Protein AF-A0A9E3N267-F1 (afdb_monomer)

Structure (mmCIF, N/CA/C/O backbone):
data_AF-A0A9E3N267-F1
#
_entry.id   AF-A0A9E3N267-F1
#
loop_
_atom_site.group_PDB
_atom_site.id
_atom_site.type_symbol
_atom_site.label_atom_id
_atom_site.label_alt_id
_atom_site.label_comp_id
_atom_site.label_asym_id
_atom_site.label_entity_id
_atom_site.label_seq_id
_atom_site.pdbx_PDB_ins_code
_atom_site.Cartn_x
_atom_site.Cartn_y
_atom_site.Cartn_z
_atom_site.occupancy
_atom_site.B_iso_or_equiv
_atom_site.auth_seq_id
_atom_site.auth_comp_id
_atom_site.auth_asym_id
_atom_site.auth_atom_id
_atom_site.pdbx_PDB_model_num
ATOM 1 N N . MET A 1 1 ? 25.385 -65.511 9.307 1.00 35.34 1 MET A N 1
ATOM 2 C CA . MET A 1 1 ? 25.358 -64.069 8.987 1.00 35.34 1 MET A CA 1
ATOM 3 C C . MET A 1 1 ? 24.035 -63.773 8.306 1.00 35.34 1 MET A C 1
ATOM 5 O O . MET A 1 1 ? 23.896 -64.035 7.123 1.00 35.34 1 MET A O 1
ATOM 9 N N . THR A 1 2 ? 23.028 -63.362 9.072 1.00 38.25 2 THR A N 1
ATOM 10 C CA . THR A 1 2 ? 21.722 -62.934 8.553 1.00 38.25 2 THR A CA 1
ATOM 11 C C . THR A 1 2 ? 21.737 -61.416 8.460 1.00 38.25 2 THR A C 1
ATOM 13 O O . THR A 1 2 ? 21.547 -60.731 9.464 1.00 38.25 2 THR A O 1
ATOM 16 N N . GLU A 1 3 ? 22.038 -60.891 7.276 1.00 39.88 3 GLU A N 1
ATOM 17 C CA . GLU A 1 3 ? 21.936 -59.459 7.004 1.00 39.88 3 GLU A CA 1
ATOM 18 C C . GLU A 1 3 ? 20.460 -59.071 6.868 1.00 39.88 3 GLU A C 1
ATOM 20 O O . GLU A 1 3 ? 19.773 -59.460 5.925 1.00 39.88 3 GLU A O 1
ATOM 25 N N . HIS A 1 4 ? 19.961 -58.296 7.829 1.00 41.34 4 HIS A N 1
ATOM 26 C CA . HIS A 1 4 ? 18.711 -57.564 7.676 1.00 41.34 4 HIS A CA 1
ATOM 27 C C . HIS A 1 4 ? 18.992 -56.281 6.886 1.00 41.34 4 HIS A C 1
ATOM 29 O O . HIS A 1 4 ? 19.456 -55.289 7.443 1.00 41.34 4 HIS A O 1
ATOM 35 N N . VAL A 1 5 ? 18.691 -56.285 5.587 1.00 49.81 5 VAL A N 1
ATOM 36 C CA . VAL A 1 5 ? 18.670 -55.062 4.775 1.00 49.81 5 VAL A CA 1
ATOM 37 C C . VAL A 1 5 ? 17.365 -54.316 5.067 1.00 49.81 5 VAL A C 1
ATOM 39 O O . VAL A 1 5 ? 16.293 -54.704 4.602 1.00 49.81 5 VAL A O 1
ATOM 42 N N . VAL A 1 6 ? 17.433 -53.247 5.862 1.00 49.25 6 VAL A N 1
ATOM 43 C CA . VAL A 1 6 ? 16.301 -52.334 6.076 1.00 49.25 6 VAL A CA 1
ATOM 44 C C . VAL A 1 6 ? 16.225 -51.374 4.889 1.00 49.25 6 VAL A C 1
ATOM 46 O O . VAL A 1 6 ? 17.028 -50.453 4.762 1.00 49.25 6 VAL A O 1
ATOM 49 N N . ALA A 1 7 ? 15.252 -51.579 4.001 1.00 58.59 7 ALA A N 1
ATOM 50 C CA . ALA A 1 7 ? 14.941 -50.622 2.945 1.00 58.59 7 ALA A CA 1
ATOM 51 C C . ALA A 1 7 ? 14.356 -49.338 3.563 1.00 58.59 7 ALA A C 1
ATOM 53 O O . ALA A 1 7 ? 13.241 -49.340 4.088 1.00 58.59 7 ALA A O 1
ATOM 54 N N . HIS A 1 8 ? 15.099 -48.231 3.505 1.00 66.56 8 HIS A N 1
ATOM 55 C CA . HIS A 1 8 ? 14.594 -46.917 3.899 1.00 66.56 8 HIS A CA 1
ATOM 56 C C . HIS A 1 8 ? 13.471 -46.474 2.949 1.00 66.56 8 HIS A C 1
ATOM 58 O O . HIS A 1 8 ? 13.650 -46.441 1.732 1.00 66.56 8 HIS A O 1
ATOM 64 N N . GLU A 1 9 ? 12.299 -46.119 3.486 1.00 83.06 9 GLU A N 1
ATOM 65 C CA . GLU A 1 9 ? 11.202 -45.616 2.653 1.00 83.06 9 GLU A CA 1
ATOM 66 C C . GLU A 1 9 ? 11.598 -44.300 1.955 1.00 83.06 9 GLU A C 1
ATOM 68 O O . GLU A 1 9 ? 12.312 -43.481 2.528 1.00 83.06 9 GLU A O 1
ATOM 73 N N . GLY A 1 10 ? 11.150 -44.077 0.715 1.00 88.12 10 GLY A N 1
ATOM 74 C CA . GLY A 1 10 ? 11.442 -42.853 -0.045 1.00 88.12 10 GLY A CA 1
ATOM 75 C C . GLY A 1 10 ? 10.656 -41.621 0.432 1.00 88.12 10 GLY A C 1
ATOM 76 O O . GLY A 1 10 ? 9.621 -41.738 1.089 1.00 88.12 10 GLY A O 1
ATOM 77 N N . PHE A 1 11 ? 11.122 -40.426 0.053 1.00 89.25 11 PHE A N 1
ATOM 78 C CA . PHE A 1 11 ? 10.531 -39.128 0.427 1.00 89.25 11 PHE A CA 1
ATOM 79 C C . PHE A 1 11 ? 9.018 -39.035 0.159 1.00 89.25 11 PHE A C 1
ATOM 81 O O . PHE A 1 11 ? 8.261 -38.634 1.042 1.00 89.25 11 PHE A O 1
ATOM 88 N N . LEU A 1 12 ? 8.562 -39.483 -1.016 1.00 92.19 12 LEU A N 1
ATOM 89 C CA . LEU A 1 12 ? 7.148 -39.417 -1.399 1.00 92.19 12 LEU A CA 1
ATOM 90 C C . LEU A 1 12 ? 6.246 -40.280 -0.504 1.00 92.19 12 LEU A C 1
ATOM 92 O O . LEU A 1 12 ? 5.119 -39.885 -0.218 1.00 92.19 12 LEU A O 1
ATOM 96 N N . ARG A 1 13 ? 6.738 -41.429 -0.012 1.00 93.00 13 ARG A N 1
ATOM 97 C CA . ARG A 1 13 ? 5.967 -42.298 0.897 1.00 93.00 13 ARG A CA 1
ATOM 98 C C . ARG A 1 13 ? 5.830 -41.671 2.286 1.00 93.00 13 ARG A C 1
ATOM 100 O O . ARG A 1 13 ? 4.732 -41.701 2.842 1.00 93.00 13 ARG A O 1
ATOM 107 N N . ARG A 1 14 ? 6.888 -41.016 2.786 1.00 92.56 14 ARG A N 1
ATOM 108 C CA . ARG A 1 14 ? 6.835 -40.241 4.042 1.00 92.56 14 ARG A CA 1
ATOM 109 C C . ARG A 1 14 ? 5.837 -39.100 3.942 1.00 92.56 14 ARG A C 1
ATOM 111 O O . ARG A 1 14 ? 5.000 -38.935 4.827 1.00 92.56 14 ARG A O 1
ATOM 118 N N . TRP A 1 15 ? 5.907 -38.341 2.850 1.00 85.69 15 TRP A N 1
ATOM 119 C CA . TRP A 1 15 ? 5.021 -37.206 2.614 1.00 85.69 15 TRP A CA 1
ATOM 120 C C . TRP A 1 15 ? 3.558 -37.638 2.466 1.00 85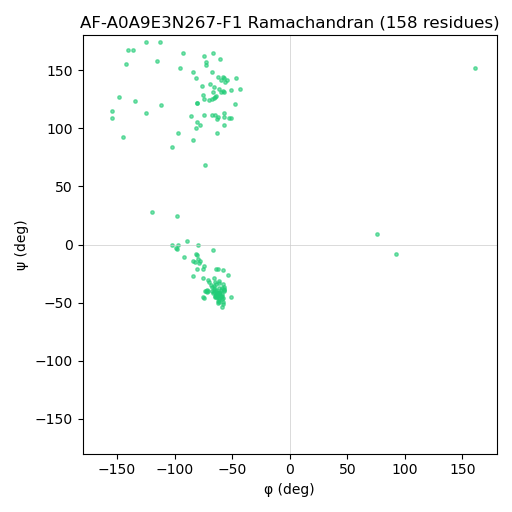.69 15 TRP A C 1
ATOM 122 O O . TRP A 1 15 ? 2.686 -37.054 3.106 1.00 85.69 15 TRP A O 1
ATOM 132 N N . ALA A 1 16 ? 3.290 -38.717 1.721 1.00 92.88 16 ALA A N 1
ATOM 133 C CA . ALA A 1 16 ? 1.947 -39.283 1.602 1.00 92.88 16 ALA A CA 1
ATOM 134 C C . ALA A 1 16 ? 1.380 -39.691 2.971 1.00 92.88 16 ALA A C 1
ATOM 136 O O . ALA A 1 16 ? 0.265 -39.295 3.302 1.00 92.88 16 ALA A O 1
ATOM 137 N N . ARG A 1 17 ? 2.171 -40.394 3.798 1.00 90.50 17 ARG A N 1
ATOM 138 C CA . ARG A 1 17 ? 1.772 -40.817 5.151 1.00 90.50 17 ARG A CA 1
ATOM 139 C C . ARG A 1 17 ? 1.492 -39.627 6.068 1.00 90.50 17 ARG A C 1
ATOM 141 O O . ARG A 1 17 ? 0.506 -39.638 6.802 1.00 90.50 17 ARG A O 1
ATOM 148 N N . MET A 1 18 ? 2.356 -38.611 6.041 1.00 86.75 18 MET A N 1
ATOM 149 C CA . MET A 1 18 ? 2.169 -37.378 6.809 1.00 86.75 18 MET A CA 1
ATOM 150 C C . MET A 1 18 ? 0.868 -36.677 6.403 1.00 86.75 18 MET A C 1
ATOM 152 O O . MET A 1 18 ? 0.077 -36.313 7.271 1.00 86.75 18 MET A O 1
ATOM 156 N N . LYS A 1 19 ? 0.603 -36.570 5.096 1.00 87.94 19 LYS A N 1
ATOM 157 C CA . LYS A 1 19 ? -0.608 -35.939 4.563 1.00 87.94 19 LYS A CA 1
ATOM 158 C C . LYS A 1 19 ? -1.878 -36.703 4.950 1.00 87.94 19 LYS A C 1
ATOM 160 O O . LYS A 1 19 ? -2.831 -36.084 5.410 1.00 87.94 19 LYS A O 1
ATOM 165 N N . SER A 1 20 ? -1.880 -38.035 4.857 1.00 86.50 20 SER A N 1
ATOM 166 C CA . SER A 1 20 ? -3.022 -38.856 5.291 1.00 86.50 20 SER A CA 1
ATOM 167 C C . SER A 1 20 ? -3.263 -38.788 6.803 1.00 86.50 20 SER A C 1
ATOM 169 O O . SER A 1 20 ? -4.411 -38.703 7.223 1.00 86.50 20 SER A O 1
ATOM 171 N N . ARG A 1 21 ? -2.205 -38.739 7.629 1.00 82.06 21 ARG A N 1
ATOM 172 C CA . ARG A 1 21 ? -2.347 -38.568 9.089 1.00 82.06 21 ARG A CA 1
ATOM 173 C C . ARG A 1 21 ? -2.928 -37.203 9.468 1.00 82.06 21 ARG A C 1
ATOM 175 O O . ARG A 1 21 ? -3.684 -37.130 10.433 1.00 82.06 21 ARG A O 1
ATOM 182 N N . ASN A 1 22 ? -2.590 -36.140 8.733 1.00 80.19 22 ASN A N 1
ATOM 183 C CA . ASN A 1 22 ? -3.154 -34.808 8.970 1.00 80.19 22 ASN A CA 1
ATOM 184 C C . ASN A 1 22 ? -4.664 -34.785 8.684 1.00 80.19 22 ASN A C 1
ATOM 186 O O . ASN A 1 22 ? -5.438 -34.344 9.527 1.00 80.19 22 ASN A O 1
ATOM 190 N N . ILE A 1 23 ? -5.076 -35.378 7.557 1.00 77.06 23 ILE A N 1
ATOM 191 C CA . ILE A 1 23 ? -6.488 -35.500 7.158 1.00 77.06 23 ILE A CA 1
ATOM 192 C C . ILE A 1 23 ? -7.284 -36.335 8.176 1.00 77.06 23 ILE A C 1
ATOM 194 O O . ILE A 1 23 ? -8.403 -35.980 8.544 1.00 77.06 23 ILE A O 1
ATOM 198 N N . GLU A 1 24 ? -6.713 -37.435 8.672 1.00 69.62 24 GLU A N 1
ATOM 199 C CA . GLU A 1 24 ? -7.366 -38.291 9.671 1.00 69.62 24 GLU A CA 1
ATOM 200 C C . GLU A 1 24 ? -7.460 -37.615 11.051 1.00 69.62 24 GLU A C 1
ATOM 202 O O . GLU A 1 24 ? -8.447 -37.791 11.761 1.00 69.62 24 GLU A O 1
ATOM 207 N N . THR A 1 25 ? -6.484 -36.777 11.415 1.00 60.47 25 THR A N 1
ATOM 208 C CA . THR A 1 25 ? -6.520 -35.981 12.656 1.00 60.47 25 THR A CA 1
ATOM 209 C C . THR A 1 25 ? -7.564 -34.862 12.583 1.00 60.47 25 THR A C 1
ATOM 211 O O . THR A 1 25 ? -8.299 -34.662 13.552 1.00 60.47 25 THR A O 1
ATOM 214 N N . GLU A 1 26 ? -7.703 -34.184 11.438 1.00 61.81 26 GLU A N 1
ATOM 215 C CA . GLU A 1 26 ? -8.802 -33.234 11.193 1.00 61.81 26 GLU A CA 1
ATOM 216 C C . GLU A 1 26 ? -10.166 -33.932 11.258 1.00 61.81 26 GLU A C 1
ATOM 218 O O . GLU A 1 26 ? -11.085 -33.448 11.918 1.00 61.81 26 GLU A O 1
ATOM 223 N N . SER A 1 27 ? -10.271 -35.126 10.671 1.00 56.69 27 SER A N 1
ATOM 224 C CA . SER A 1 27 ? -11.505 -35.920 10.678 1.00 56.69 27 SER A CA 1
ATOM 225 C C . SER A 1 27 ? -11.868 -36.431 12.082 1.00 56.69 27 SER A C 1
ATOM 227 O O . SER A 1 27 ? -13.041 -36.449 12.450 1.00 56.69 27 SER A O 1
ATOM 229 N N . ARG A 1 28 ? -10.876 -36.802 12.905 1.00 54.19 28 ARG A N 1
ATOM 230 C CA . ARG A 1 28 ? -11.082 -37.287 14.284 1.00 54.19 28 ARG A CA 1
ATOM 231 C C . ARG A 1 28 ? -11.305 -36.164 15.299 1.00 54.19 28 ARG A C 1
ATOM 233 O O . ARG A 1 28 ? -11.894 -36.407 16.345 1.00 54.19 28 ARG A O 1
ATOM 240 N N . THR A 1 29 ? -10.892 -34.936 14.988 1.00 52.72 29 THR A N 1
ATOM 241 C CA . THR A 1 29 ? -11.229 -33.749 15.796 1.00 52.72 29 THR A CA 1
ATOM 242 C C . THR A 1 29 ? -12.684 -33.310 15.570 1.00 52.72 29 THR A C 1
ATOM 244 O O . THR A 1 29 ? -13.269 -32.663 16.434 1.00 52.72 29 THR A O 1
ATOM 247 N N . ALA A 1 30 ? -13.306 -33.709 14.452 1.00 54.59 30 ALA A N 1
ATOM 248 C CA . ALA A 1 30 ? -14.708 -33.409 14.156 1.00 54.59 30 ALA A CA 1
ATOM 249 C C . ALA A 1 30 ? -15.721 -34.368 14.822 1.00 54.59 30 ALA A C 1
ATOM 251 O O . ALA A 1 30 ? -16.905 -34.040 14.886 1.00 54.59 30 ALA A O 1
ATOM 252 N N . VAL A 1 31 ? -15.296 -35.535 15.330 1.00 54.44 31 VAL A N 1
ATOM 253 C CA . VAL A 1 31 ? -16.194 -36.539 15.933 1.00 54.44 31 VAL A CA 1
ATOM 254 C C . VAL A 1 31 ? -15.507 -37.256 17.102 1.00 54.44 31 VAL A C 1
ATOM 256 O O . VAL A 1 31 ? -14.829 -38.254 16.881 1.00 54.44 31 VAL A O 1
ATOM 259 N N . ALA A 1 32 ? -15.691 -36.759 18.333 1.00 46.16 32 ALA A N 1
ATOM 260 C CA . ALA A 1 32 ? -15.934 -37.535 19.570 1.00 46.16 32 ALA A CA 1
ATOM 261 C C . ALA A 1 32 ? -15.643 -36.714 20.854 1.00 46.16 32 ALA A C 1
ATOM 263 O O . ALA A 1 32 ? -14.846 -35.779 20.817 1.00 46.16 32 ALA A O 1
ATOM 264 N N . PRO A 1 33 ? -16.322 -37.033 21.976 1.00 45.97 33 PRO A N 1
ATOM 265 C CA . PRO A 1 33 ? -16.642 -36.090 23.044 1.00 45.97 33 PRO A CA 1
ATOM 266 C C . PRO A 1 33 ? -15.619 -36.039 24.189 1.00 45.97 33 PRO A C 1
ATOM 268 O O . PRO A 1 33 ? -14.793 -36.929 24.373 1.00 45.97 33 PRO A O 1
ATOM 271 N N . SER A 1 34 ? -15.758 -34.971 24.977 1.00 43.56 34 SER A N 1
ATOM 272 C CA . SER A 1 34 ? -15.137 -34.714 26.282 1.00 43.56 34 SER A CA 1
ATOM 273 C C . SER A 1 34 ? -15.129 -35.928 27.225 1.00 43.56 34 SER A C 1
ATOM 275 O O . SER A 1 34 ? -16.187 -36.525 27.440 1.00 43.56 34 SER A O 1
ATOM 277 N N . PRO A 1 35 ? -13.990 -36.225 27.876 1.00 43.47 35 PRO A N 1
ATOM 278 C CA . PRO A 1 35 ? -13.980 -36.873 29.178 1.00 43.47 35 PRO A CA 1
ATOM 279 C C . PRO A 1 35 ? -13.461 -35.922 30.271 1.00 43.47 35 PRO A C 1
ATOM 281 O O . PRO A 1 35 ? -12.325 -35.449 30.241 1.00 43.47 35 PRO A O 1
ATOM 284 N N . GLU A 1 36 ? -14.330 -35.681 31.251 1.00 40.47 36 GLU A N 1
ATOM 285 C CA . GLU A 1 36 ? -14.020 -35.147 32.580 1.00 40.47 36 GLU A CA 1
ATOM 286 C C . GLU A 1 36 ? -13.180 -36.142 33.425 1.00 40.47 36 GLU A C 1
ATOM 288 O O . GLU A 1 36 ? -13.037 -37.310 33.050 1.00 40.47 36 GLU A O 1
ATOM 293 N N . PRO A 1 37 ? -12.560 -35.684 34.533 1.00 48.38 37 PRO A N 1
ATOM 294 C CA . PRO A 1 37 ? -11.260 -36.158 34.997 1.00 48.38 37 PRO A CA 1
ATOM 295 C C . PRO A 1 37 ? -11.343 -37.267 36.053 1.00 48.38 37 PRO A C 1
ATOM 297 O O . PRO A 1 37 ? -12.242 -37.293 36.889 1.00 48.38 37 PRO A O 1
ATOM 300 N N . VAL A 1 38 ? -10.321 -38.126 36.095 1.00 36.91 38 VAL A N 1
ATOM 301 C CA . VAL A 1 38 ? -10.047 -39.013 37.235 1.00 36.91 38 VAL A CA 1
ATOM 302 C C . VAL A 1 38 ? -8.560 -38.987 37.590 1.00 36.91 38 VAL A C 1
ATOM 304 O O . VAL A 1 38 ? -7.694 -39.277 36.770 1.00 36.91 38 VAL A O 1
ATOM 307 N N . ALA A 1 39 ? -8.286 -38.655 38.847 1.00 39.69 39 ALA A N 1
ATOM 308 C CA . ALA A 1 39 ? -7.047 -38.899 39.587 1.00 39.69 39 ALA A CA 1
ATOM 309 C C . ALA A 1 39 ? -7.462 -39.294 41.029 1.00 39.69 39 ALA A C 1
ATOM 311 O O . ALA A 1 39 ? -8.626 -39.050 41.366 1.00 39.69 39 ALA A O 1
ATOM 312 N N . PRO A 1 40 ? -6.591 -39.829 41.917 1.00 48.81 40 PRO A N 1
ATOM 313 C CA . PRO A 1 40 ? -5.136 -40.021 41.799 1.00 48.81 40 PRO A CA 1
ATOM 314 C C . PRO A 1 40 ? -4.620 -41.402 42.299 1.00 48.81 40 PRO A C 1
ATOM 316 O O . PRO A 1 40 ? -5.309 -42.121 43.015 1.00 48.81 40 PRO A O 1
ATOM 319 N N . ALA A 1 41 ? -3.364 -41.758 42.001 1.00 35.06 41 ALA A N 1
ATOM 320 C CA . ALA A 1 41 ? -2.619 -42.768 42.767 1.00 35.06 41 ALA A CA 1
ATOM 321 C C . ALA A 1 41 ? -1.118 -42.442 42.769 1.00 35.06 41 ALA A C 1
ATOM 323 O O . ALA A 1 41 ? -0.519 -42.190 41.727 1.00 35.06 41 ALA A O 1
ATOM 324 N N . ALA A 1 42 ? -0.560 -42.397 43.976 1.00 36.47 42 ALA A N 1
ATOM 325 C CA . ALA A 1 42 ? 0.731 -41.835 44.338 1.00 36.47 42 ALA A CA 1
ATOM 326 C C . ALA A 1 42 ? 1.925 -42.766 44.067 1.00 36.47 42 ALA A C 1
ATOM 328 O O . ALA A 1 42 ? 1.862 -43.961 44.350 1.00 36.47 42 ALA A O 1
ATOM 329 N N . ALA A 1 43 ? 3.042 -42.173 43.639 1.00 34.94 43 ALA A N 1
ATOM 330 C CA . ALA A 1 43 ? 4.393 -42.668 43.885 1.00 34.94 43 ALA A CA 1
ATOM 331 C C . ALA A 1 43 ? 5.378 -41.481 43.838 1.00 34.94 43 ALA A C 1
ATOM 333 O O . ALA A 1 43 ? 5.653 -40.929 42.778 1.00 34.94 43 ALA A O 1
ATOM 334 N N . GLU A 1 44 ? 5.899 -41.100 45.000 1.00 41.19 44 GLU A N 1
ATOM 335 C CA . GLU A 1 44 ? 7.134 -40.323 45.183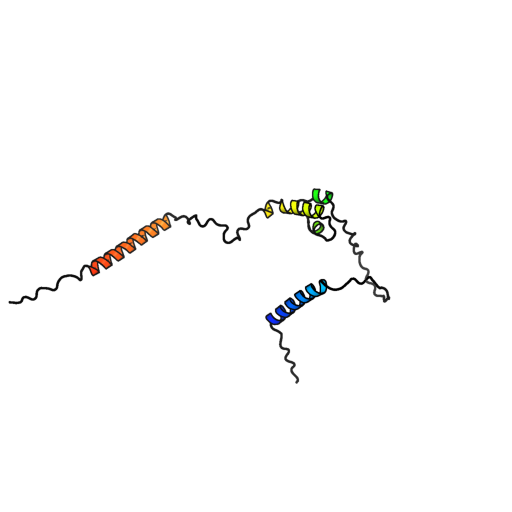 1.00 41.19 44 GLU A CA 1
ATOM 336 C C . GLU A 1 44 ? 8.140 -41.238 45.918 1.00 41.19 44 GLU A C 1
ATOM 338 O O . GLU A 1 44 ? 7.673 -42.175 46.577 1.00 41.19 44 GLU A O 1
ATOM 343 N N . PRO A 1 45 ? 9.479 -41.032 45.858 1.00 47.97 45 PRO A N 1
ATOM 344 C CA . PRO A 1 45 ? 10.130 -39.722 45.739 1.00 47.97 45 PRO A CA 1
ATOM 345 C C . PRO A 1 45 ? 11.380 -39.664 44.836 1.00 47.97 45 PRO A C 1
ATOM 347 O O . PRO A 1 45 ? 12.139 -40.620 44.708 1.00 47.97 45 PRO A O 1
ATOM 350 N N . SER A 1 46 ? 11.688 -38.477 44.312 1.00 36.97 46 SER A N 1
ATOM 351 C CA . SER A 1 46 ? 13.087 -38.057 44.178 1.00 36.97 46 SER A CA 1
ATOM 352 C C . SER A 1 46 ? 13.171 -36.538 44.176 1.00 36.97 46 SER A C 1
ATOM 354 O O . SER A 1 46 ? 12.668 -35.866 43.279 1.00 36.97 46 SER A O 1
ATOM 356 N N . ALA A 1 47 ? 13.806 -36.012 45.219 1.00 47.41 47 ALA A N 1
ATOM 357 C CA . ALA A 1 47 ? 14.004 -34.596 45.450 1.00 47.41 47 ALA A CA 1
ATOM 358 C C . ALA A 1 47 ? 14.897 -33.976 44.366 1.00 47.41 47 ALA A C 1
ATOM 360 O O . ALA A 1 47 ? 16.101 -34.216 44.312 1.00 47.41 47 ALA A O 1
ATOM 361 N N . ILE A 1 48 ? 14.298 -33.122 43.546 1.00 44.59 48 ILE A N 1
ATOM 362 C CA . ILE A 1 48 ? 14.974 -32.023 42.863 1.00 44.59 48 ILE A CA 1
ATOM 363 C C . ILE A 1 48 ? 14.167 -30.805 43.270 1.00 44.59 48 ILE A C 1
ATOM 365 O O . ILE A 1 48 ? 12.993 -30.726 42.930 1.00 44.59 48 ILE A O 1
ATOM 369 N N . VAL A 1 49 ? 14.764 -29.904 44.048 1.00 51.72 49 VAL A N 1
ATOM 370 C CA . VAL A 1 49 ? 14.145 -28.624 44.403 1.00 51.72 49 VAL A CA 1
ATOM 371 C C . VAL A 1 49 ? 13.967 -27.846 43.097 1.00 51.72 49 VAL A C 1
ATOM 373 O O . VAL A 1 49 ? 14.976 -27.410 42.533 1.00 51.72 49 VAL A O 1
ATOM 376 N N . PRO A 1 50 ? 12.744 -27.670 42.567 1.00 46.75 50 PRO A N 1
ATOM 377 C CA . PRO A 1 50 ? 12.544 -26.720 41.498 1.00 46.75 50 PRO A CA 1
ATOM 378 C C . PRO A 1 50 ? 12.588 -25.337 42.149 1.00 46.75 50 PRO A C 1
ATOM 380 O O . PRO A 1 50 ? 11.890 -25.071 43.131 1.00 46.75 50 PRO A O 1
ATOM 383 N N . ALA A 1 51 ? 13.415 -24.443 41.607 1.00 54.22 51 ALA A N 1
ATOM 384 C CA . ALA A 1 51 ? 13.194 -23.014 41.790 1.00 54.22 51 ALA A CA 1
ATOM 385 C C . ALA A 1 51 ? 11.706 -22.723 41.517 1.00 54.22 51 ALA A C 1
ATOM 387 O O . ALA A 1 51 ? 11.143 -23.386 40.640 1.00 54.22 51 ALA A O 1
ATOM 388 N N . PRO A 1 52 ? 11.053 -21.802 42.249 1.00 48.06 52 PRO A N 1
ATOM 389 C CA . PRO A 1 52 ? 9.642 -21.524 42.042 1.00 48.06 52 PRO A CA 1
ATOM 390 C C . PRO A 1 52 ? 9.448 -21.110 40.585 1.00 48.06 52 PRO A C 1
ATOM 392 O O . PRO A 1 52 ? 9.794 -20.002 40.181 1.00 48.06 52 PRO A O 1
ATOM 395 N N . VAL A 1 53 ? 8.936 -22.042 39.783 1.00 50.44 53 VAL A N 1
ATOM 396 C CA . VAL A 1 53 ? 8.351 -21.741 38.490 1.00 50.44 53 VAL A CA 1
ATOM 397 C C . VAL A 1 53 ? 7.191 -20.844 38.857 1.00 50.44 53 VAL A C 1
ATOM 399 O O . VAL A 1 53 ? 6.261 -21.289 39.531 1.00 50.44 53 VAL A O 1
ATOM 402 N N . ALA A 1 54 ? 7.314 -19.561 38.524 1.00 52.56 54 ALA A N 1
ATOM 403 C CA . ALA A 1 54 ? 6.204 -18.642 38.606 1.00 52.56 54 ALA A CA 1
ATOM 404 C C . ALA A 1 54 ? 5.051 -19.311 37.859 1.00 52.56 54 ALA A C 1
ATOM 406 O O . ALA A 1 54 ? 5.118 -19.506 36.645 1.00 52.56 54 ALA A O 1
ATOM 407 N N . THR A 1 55 ? 4.047 -19.762 38.609 1.00 43.69 55 THR A N 1
ATOM 408 C CA . THR A 1 55 ? 2.759 -20.151 38.056 1.00 43.69 55 THR A CA 1
ATOM 409 C C . THR A 1 55 ? 2.365 -19.019 37.114 1.00 43.69 55 THR A C 1
ATOM 411 O O . THR A 1 55 ? 2.332 -17.882 37.592 1.00 43.69 55 THR A O 1
ATOM 414 N N . PRO A 1 56 ? 2.145 -19.263 35.807 1.00 56.03 56 PRO A N 1
ATOM 415 C CA . PRO A 1 56 ? 1.627 -18.218 34.948 1.00 56.03 56 PRO A CA 1
ATOM 416 C C . PRO A 1 56 ? 0.317 -17.778 35.588 1.00 56.03 56 PRO A C 1
ATOM 418 O O . PRO A 1 56 ? -0.616 -18.570 35.750 1.00 56.03 56 PRO A O 1
ATOM 421 N N . GLU A 1 57 ? 0.316 -16.543 36.079 1.00 57.22 57 GLU A N 1
ATOM 422 C CA . GLU A 1 57 ? -0.882 -15.882 36.555 1.00 57.22 57 GLU A CA 1
ATOM 423 C C . GLU A 1 57 ? -1.919 -16.031 35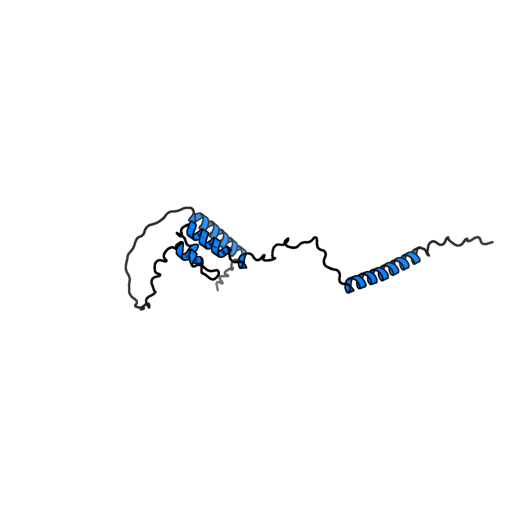.438 1.00 57.22 57 GLU A C 1
ATOM 425 O O . GLU A 1 57 ? -1.539 -15.882 34.273 1.00 57.22 57 GLU A O 1
ATOM 430 N N . PRO A 1 58 ? -3.173 -16.424 35.731 1.00 56.41 58 PRO A N 1
ATOM 431 C CA . PRO A 1 58 ? -4.176 -16.593 34.691 1.00 56.41 58 PRO A CA 1
ATOM 432 C C . PRO A 1 58 ? -4.217 -15.300 33.887 1.00 56.41 58 PRO A C 1
ATOM 434 O O . PRO A 1 58 ? -4.612 -14.262 34.422 1.00 56.41 58 PRO A O 1
ATOM 437 N N . GLU A 1 59 ? -3.722 -15.356 32.647 1.00 67.44 59 GLU A N 1
ATOM 438 C CA . GLU A 1 59 ? -3.602 -14.179 31.802 1.00 67.44 59 GLU A CA 1
ATOM 439 C C . GLU A 1 59 ? -4.999 -13.589 31.690 1.00 67.44 59 GLU A C 1
ATOM 441 O O . GLU A 1 59 ? -5.925 -14.203 31.148 1.00 67.44 59 GLU A O 1
ATOM 446 N N . ARG A 1 60 ? -5.185 -12.431 32.331 1.00 86.06 60 ARG A N 1
ATOM 447 C CA . ARG A 1 60 ? -6.472 -11.751 32.319 1.00 86.06 60 ARG A CA 1
ATOM 448 C C . ARG A 1 60 ? -6.816 -11.495 30.861 1.00 86.06 60 ARG A C 1
ATOM 450 O O . ARG A 1 60 ? -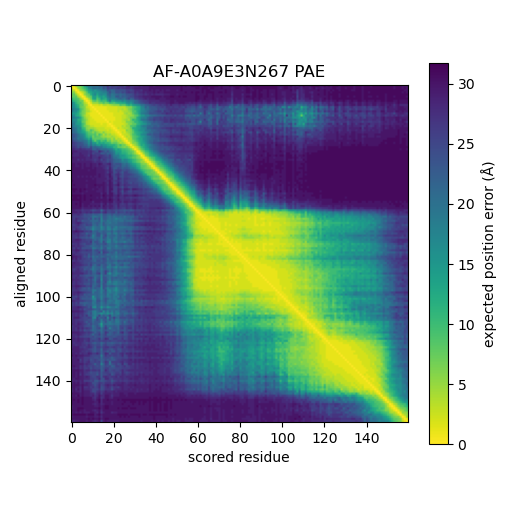5.971 -11.030 30.099 1.00 86.06 60 ARG A O 1
ATOM 457 N N . LEU A 1 61 ? -8.051 -11.824 30.486 1.00 91.75 61 LEU A N 1
ATOM 458 C CA . LEU A 1 61 ? -8.504 -11.603 29.122 1.00 91.75 61 LEU A CA 1
ATOM 459 C C . LEU A 1 61 ? -8.342 -10.112 28.782 1.00 91.75 61 LEU A C 1
ATOM 461 O O . LEU A 1 61 ? -8.785 -9.275 29.576 1.00 91.75 61 LEU A O 1
ATOM 465 N N . PRO A 1 62 ? -7.735 -9.786 27.629 1.00 94.31 62 PRO A N 1
ATOM 466 C CA . PRO A 1 62 ? -7.567 -8.416 27.190 1.00 94.31 62 PRO A CA 1
ATOM 467 C C . PRO A 1 62 ? -8.895 -7.667 27.157 1.00 94.31 62 PRO A C 1
ATOM 469 O O . PRO A 1 62 ? -9.937 -8.199 26.758 1.00 94.31 62 PRO A O 1
ATOM 472 N N . THR A 1 63 ? -8.835 -6.405 27.546 1.00 95.81 63 THR A N 1
ATOM 473 C CA . THR A 1 63 ? -9.962 -5.482 27.633 1.00 95.81 63 THR A CA 1
ATOM 474 C C . THR A 1 63 ? -9.830 -4.359 26.603 1.00 95.81 63 THR A C 1
ATOM 476 O O . THR A 1 63 ? -8.827 -4.239 25.899 1.00 95.81 63 THR A O 1
ATOM 479 N N . MET A 1 64 ? -10.853 -3.507 26.495 1.00 96.94 64 MET A N 1
ATOM 480 C CA . MET A 1 64 ? -10.796 -2.332 25.615 1.00 96.94 64 MET A CA 1
ATOM 481 C C . MET A 1 64 ? -9.753 -1.299 26.067 1.00 96.94 64 MET A C 1
ATOM 483 O O . MET A 1 64 ? -9.186 -0.614 25.216 1.00 96.94 64 MET A O 1
ATOM 487 N N . ASP A 1 65 ? -9.463 -1.212 27.367 1.00 96.12 65 ASP A N 1
ATOM 488 C CA . ASP A 1 65 ? -8.435 -0.307 27.894 1.00 96.12 65 ASP A CA 1
ATOM 489 C C . ASP A 1 65 ? -7.032 -0.745 27.459 1.00 96.12 65 ASP A C 1
ATOM 491 O O . ASP A 1 65 ? -6.192 0.093 27.125 1.00 96.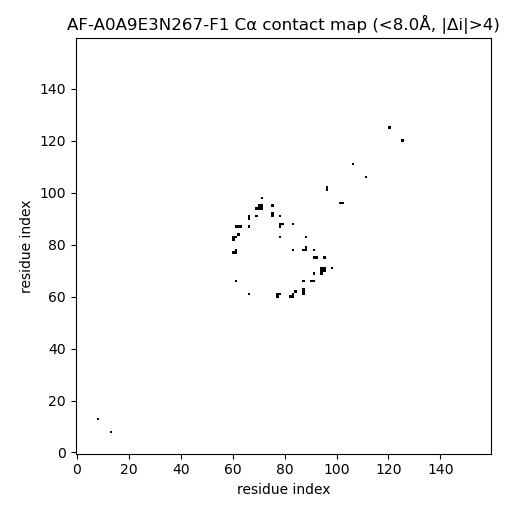12 65 ASP A O 1
ATOM 495 N N . ASP A 1 66 ? -6.799 -2.057 27.360 1.00 95.62 66 ASP A N 1
ATOM 496 C CA . ASP A 1 66 ? -5.539 -2.601 26.848 1.00 95.62 66 ASP A CA 1
ATOM 497 C C . ASP A 1 66 ? -5.365 -2.252 25.359 1.00 95.62 66 ASP A C 1
ATOM 499 O O . ASP A 1 66 ? -4.288 -1.838 24.930 1.00 95.62 66 ASP A O 1
ATOM 503 N N . VAL A 1 67 ? -6.448 -2.301 24.568 1.00 96.25 67 VAL A N 1
ATOM 504 C CA . VAL A 1 67 ? -6.429 -1.878 23.152 1.00 96.25 67 VAL A CA 1
ATOM 505 C C . VAL A 1 67 ? -6.066 -0.397 23.002 1.00 96.25 67 VAL A C 1
ATOM 507 O O . VAL A 1 67 ? -5.358 -0.013 22.061 1.00 96.25 67 VAL A O 1
ATOM 510 N N . ALA A 1 68 ? -6.533 0.455 23.918 1.00 95.50 68 ALA A N 1
ATOM 511 C CA . ALA A 1 68 ? -6.228 1.882 23.895 1.00 95.50 68 ALA A CA 1
ATOM 512 C C . ALA A 1 68 ? -4.720 2.147 24.042 1.00 95.50 68 ALA A C 1
ATOM 514 O O . ALA A 1 68 ? -4.207 3.060 23.391 1.00 95.50 68 ALA A O 1
ATOM 515 N N . GLN A 1 69 ? -4.007 1.301 24.790 1.00 95.31 69 GLN A N 1
ATOM 516 C CA . GLN A 1 69 ? -2.568 1.423 25.044 1.00 95.31 69 GLN A CA 1
ATOM 517 C C . GLN A 1 69 ? -1.676 0.824 23.946 1.00 95.31 69 GLN A C 1
ATOM 519 O O . GLN A 1 69 ? -0.490 1.137 23.908 1.00 95.31 69 GLN A O 1
ATOM 524 N N . LEU A 1 70 ? -2.227 0.017 23.029 1.00 95.38 70 LEU A N 1
ATOM 525 C CA . LEU A 1 70 ? -1.447 -0.591 21.943 1.00 95.38 70 LEU A CA 1
ATOM 526 C C . LEU A 1 70 ? -0.751 0.457 21.057 1.00 95.38 70 LEU A C 1
ATOM 528 O O . LEU A 1 70 ? -1.314 1.505 20.734 1.00 95.38 70 LEU A O 1
ATOM 532 N N . THR A 1 71 ? 0.447 0.128 20.604 1.00 93.25 71 THR A N 1
ATOM 533 C CA . THR A 1 71 ? 1.244 0.848 19.600 1.00 93.25 71 THR A CA 1
ATOM 534 C C . THR A 1 71 ? 1.614 -0.109 18.460 1.00 93.25 71 THR A C 1
ATOM 536 O O . THR A 1 71 ? 1.320 -1.300 18.550 1.00 93.25 71 THR A O 1
ATOM 539 N N . GLY A 1 72 ? 2.243 0.386 17.388 1.00 88.88 72 GLY A N 1
ATOM 540 C CA . GLY A 1 72 ? 2.681 -0.461 16.264 1.00 88.88 72 GLY A CA 1
ATOM 541 C C . GLY A 1 72 ? 3.648 -1.579 16.681 1.00 88.88 72 GLY A C 1
ATOM 542 O O . GLY A 1 72 ? 3.540 -2.694 16.186 1.00 88.88 72 GLY A O 1
ATOM 543 N N . ASP A 1 73 ? 4.505 -1.314 17.673 1.00 91.31 73 ASP A N 1
ATOM 544 C CA . ASP A 1 73 ? 5.506 -2.267 18.185 1.00 91.31 73 ASP A CA 1
ATOM 545 C C . ASP A 1 73 ? 4.989 -3.167 19.324 1.00 91.31 73 ASP A C 1
ATOM 547 O O . ASP A 1 73 ? 5.754 -3.918 19.932 1.00 91.31 73 ASP A O 1
ATOM 551 N N . SER A 1 74 ? 3.708 -3.055 19.684 1.00 94.38 74 SER A N 1
ATOM 552 C CA . SER A 1 74 ? 3.124 -3.846 20.771 1.00 94.38 74 SER A CA 1
ATOM 553 C C . SER A 1 74 ? 2.925 -5.310 20.377 1.00 94.38 74 SER A C 1
ATOM 555 O O . SER A 1 74 ? 2.762 -5.636 19.204 1.00 94.38 74 SER A O 1
ATOM 557 N N . ASP A 1 75 ? 2.862 -6.201 21.369 1.00 93.50 75 ASP A N 1
ATOM 558 C CA . ASP A 1 75 ? 2.461 -7.587 21.128 1.00 93.50 75 ASP A CA 1
ATOM 559 C C . ASP A 1 75 ? 0.929 -7.707 21.040 1.00 93.50 75 ASP A C 1
ATOM 561 O O . ASP A 1 75 ? 0.196 -7.367 21.971 1.00 93.50 75 ASP A O 1
ATOM 565 N N . PHE A 1 76 ? 0.443 -8.216 19.907 1.00 95.50 76 PHE A N 1
ATOM 566 C CA . PHE A 1 76 ? -0.980 -8.443 19.643 1.00 95.50 76 PHE A CA 1
ATOM 567 C C . PHE A 1 76 ? -1.408 -9.902 19.882 1.00 95.50 76 PHE A C 1
ATOM 569 O O . PHE A 1 76 ? -2.598 -10.210 19.758 1.00 95.50 76 PHE A O 1
ATOM 576 N N . SER A 1 77 ? -0.483 -10.805 20.231 1.00 94.56 77 SER A N 1
ATOM 577 C CA . SER A 1 77 ? -0.740 -12.245 20.389 1.00 94.56 77 SER A CA 1
ATOM 578 C C . SER A 1 77 ? -1.846 -12.542 21.414 1.00 94.56 77 SER A C 1
ATOM 580 O O . SER A 1 77 ? -2.741 -13.353 21.154 1.00 94.56 77 SER A O 1
ATOM 582 N N . ALA A 1 78 ? -1.875 -11.796 22.520 1.00 94.38 78 ALA A N 1
ATOM 583 C CA . ALA A 1 78 ? -2.891 -11.922 23.563 1.00 94.38 78 ALA A CA 1
ATOM 584 C C . ALA A 1 78 ? -4.316 -11.618 23.055 1.00 94.38 78 ALA A C 1
ATOM 586 O O . ALA A 1 78 ? -5.282 -12.237 23.497 1.00 94.38 78 ALA A O 1
ATOM 587 N N . PHE A 1 79 ? -4.472 -10.720 22.075 1.00 95.69 79 PHE A N 1
ATOM 588 C CA . PHE A 1 79 ? -5.778 -10.289 21.553 1.00 95.69 79 PHE A CA 1
ATOM 589 C C . PHE A 1 79 ? -6.398 -11.275 20.553 1.00 95.69 79 PHE A C 1
ATOM 591 O O . PHE A 1 79 ? -7.584 -11.162 20.233 1.00 95.69 79 PHE A O 1
ATOM 598 N N . VAL A 1 80 ? -5.626 -12.250 20.060 1.00 94.81 80 VAL A N 1
ATOM 599 C CA . VAL A 1 80 ? -6.115 -13.319 19.169 1.00 94.81 80 VAL A CA 1
ATOM 600 C C . VAL A 1 80 ? -6.332 -14.651 19.891 1.00 94.81 80 VAL A C 1
ATOM 602 O O . VAL A 1 80 ? -6.797 -15.612 19.270 1.00 94.81 80 VAL A O 1
ATOM 605 N N . ALA A 1 81 ? -6.061 -14.7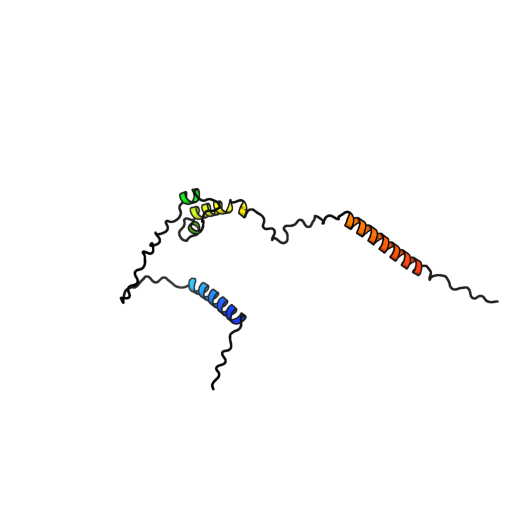04 21.198 1.00 93.44 81 ALA A N 1
ATOM 606 C CA . ALA A 1 81 ? -6.296 -15.876 22.029 1.00 93.44 81 ALA A CA 1
ATOM 607 C C . ALA A 1 81 ? -7.784 -16.288 22.065 1.00 93.44 81 ALA A C 1
ATOM 609 O O . ALA A 1 81 ? -8.705 -15.515 21.771 1.00 93.44 81 ALA A O 1
ATOM 610 N N . ARG A 1 82 ? -8.048 -17.549 22.428 1.00 92.44 82 ARG A N 1
ATOM 611 C CA . ARG A 1 82 ? -9.425 -18.041 22.607 1.00 92.44 82 ARG A CA 1
ATOM 612 C C . ARG A 1 82 ? -10.042 -17.390 23.847 1.00 92.44 82 ARG A C 1
ATOM 614 O O . ARG A 1 82 ? -9.399 -17.307 24.881 1.00 92.44 82 ARG A O 1
ATOM 621 N N . GLY A 1 83 ? -11.308 -16.985 23.746 1.00 91.81 83 GLY A N 1
ATOM 622 C CA . GLY A 1 83 ? -12.048 -16.372 24.857 1.00 91.81 83 GLY A CA 1
ATOM 623 C C . GLY A 1 83 ? -11.981 -14.844 24.908 1.00 91.81 83 GLY A C 1
ATOM 624 O O . GLY A 1 83 ? -12.747 -14.249 25.658 1.00 91.81 83 GLY A O 1
ATOM 625 N N . VAL A 1 84 ? -11.148 -14.202 24.081 1.00 94.62 84 VAL A N 1
ATOM 626 C CA . VAL A 1 84 ? -11.154 -12.740 23.926 1.00 94.62 84 VAL A CA 1
ATOM 627 C C . VAL A 1 84 ? -12.471 -12.290 23.300 1.00 94.62 84 VAL A C 1
ATOM 629 O O . VAL A 1 84 ? -12.936 -12.877 22.315 1.00 94.62 84 VAL A O 1
ATOM 632 N N . ASP A 1 85 ? -13.056 -11.229 23.855 1.00 96.69 85 ASP A N 1
ATOM 633 C CA . ASP A 1 85 ? -14.258 -10.622 23.299 1.00 96.69 85 ASP A CA 1
ATOM 634 C C . ASP A 1 85 ? -14.050 -10.211 21.828 1.00 96.69 85 ASP A C 1
ATOM 636 O O . ASP A 1 85 ? -13.001 -9.700 21.417 1.00 96.69 85 ASP A O 1
ATOM 640 N N . ALA A 1 86 ? -15.072 -10.437 21.003 1.00 96.69 86 ALA A N 1
ATOM 641 C CA . ALA A 1 86 ? -14.969 -10.214 19.568 1.00 96.69 86 ALA A CA 1
ATOM 642 C C . ALA A 1 86 ? -14.757 -8.733 19.210 1.00 96.69 86 ALA A C 1
ATOM 644 O O . ALA A 1 86 ? -14.094 -8.449 18.205 1.00 96.69 86 ALA A O 1
ATOM 645 N N . ALA A 1 87 ? -15.299 -7.796 19.996 1.00 97.19 87 ALA A N 1
ATOM 646 C CA . ALA A 1 87 ? -15.110 -6.366 19.778 1.00 97.19 87 ALA A CA 1
ATOM 647 C C . ALA A 1 87 ? -13.694 -5.929 20.168 1.00 97.19 87 ALA A C 1
ATOM 649 O O . ALA A 1 87 ? -13.069 -5.185 19.405 1.00 97.19 87 ALA A O 1
ATOM 650 N N . VAL A 1 88 ? -13.156 -6.455 21.272 1.00 97.25 88 VAL A N 1
ATOM 651 C CA . VAL A 1 88 ? -11.761 -6.234 21.691 1.00 97.25 88 VAL A CA 1
ATOM 652 C C . VAL A 1 88 ? -10.797 -6.714 20.605 1.00 97.25 88 VAL A C 1
ATOM 654 O O . VAL A 1 88 ? -10.012 -5.922 20.078 1.00 97.25 88 VAL A O 1
ATOM 657 N N . ARG A 1 89 ? -10.930 -7.972 20.164 1.00 97.31 89 ARG A N 1
ATOM 658 C CA . ARG A 1 89 ? -10.094 -8.548 19.097 1.00 97.31 89 ARG A CA 1
ATOM 659 C C . ARG A 1 89 ? -10.186 -7.753 17.796 1.00 97.31 89 ARG A C 1
ATOM 661 O O . ARG A 1 89 ? -9.170 -7.450 17.176 1.00 97.31 89 ARG A O 1
ATOM 668 N N . ARG A 1 90 ? -11.401 -7.392 17.366 1.00 97.69 90 ARG A N 1
ATOM 669 C CA . ARG A 1 90 ? -11.607 -6.605 16.138 1.00 97.69 90 ARG A CA 1
ATOM 670 C C . ARG A 1 90 ? -10.928 -5.241 16.228 1.00 97.69 90 ARG A C 1
ATOM 672 O O . ARG A 1 90 ? -10.362 -4.790 15.237 1.00 97.69 90 ARG A O 1
ATOM 679 N N . THR A 1 91 ? -11.010 -4.577 17.376 1.00 97.81 91 THR A N 1
ATOM 680 C CA . THR A 1 91 ? -10.434 -3.239 17.558 1.00 97.81 91 THR A CA 1
ATOM 681 C C . THR A 1 91 ? -8.910 -3.299 17.613 1.00 97.81 91 THR A C 1
ATOM 683 O O . THR A 1 91 ? -8.261 -2.496 16.947 1.00 97.81 91 THR A O 1
ATOM 686 N N . ALA A 1 92 ? -8.340 -4.294 18.300 1.00 97.31 92 ALA A N 1
ATOM 687 C CA . ALA A 1 92 ? -6.898 -4.533 18.311 1.00 97.31 92 ALA A CA 1
ATOM 688 C C . ALA A 1 92 ? -6.350 -4.760 16.893 1.00 97.31 92 ALA A C 1
ATOM 690 O O . ALA A 1 92 ? -5.429 -4.068 16.471 1.00 97.31 92 ALA A O 1
ATOM 691 N N . LEU A 1 93 ? -6.976 -5.649 16.112 1.00 96.62 93 LEU A N 1
ATOM 692 C CA . LEU A 1 93 ? -6.548 -5.920 14.734 1.00 96.62 93 LEU A CA 1
ATOM 693 C C . LEU A 1 93 ? -6.703 -4.701 13.818 1.00 96.62 93 LEU A C 1
ATOM 695 O O . LEU A 1 93 ? -5.827 -4.435 13.003 1.00 96.62 93 LEU A O 1
ATOM 699 N N . LYS A 1 94 ? -7.780 -3.920 13.968 1.00 96.00 94 LYS A N 1
ATOM 700 C CA . LYS A 1 94 ? -7.923 -2.648 13.239 1.00 96.00 94 LYS A CA 1
ATOM 701 C C . LYS A 1 94 ? -6.776 -1.685 13.538 1.00 96.00 94 LYS A C 1
ATOM 703 O O . LYS A 1 94 ? -6.358 -0.971 12.638 1.00 96.00 94 LYS A O 1
ATOM 708 N N . LYS A 1 95 ? -6.293 -1.655 14.782 1.00 95.62 95 LYS A N 1
ATOM 709 C CA . LYS A 1 95 ? -5.175 -0.803 15.191 1.00 95.62 95 LYS A CA 1
ATOM 710 C C . LYS A 1 95 ? -3.837 -1.316 14.648 1.00 95.62 95 LYS A C 1
ATOM 712 O O . LYS A 1 95 ? -3.064 -0.505 14.161 1.00 95.62 95 LYS A O 1
ATOM 717 N N . LEU A 1 96 ? -3.616 -2.634 14.643 1.00 95.38 96 LEU A N 1
ATOM 718 C CA . LEU A 1 96 ? -2.438 -3.266 14.030 1.00 95.38 96 LEU A CA 1
ATOM 719 C C . LEU A 1 96 ? -2.318 -2.918 12.539 1.00 95.38 96 LEU A C 1
ATOM 721 O O . LEU A 1 96 ? -1.290 -2.421 12.096 1.00 95.38 96 LEU A O 1
ATOM 725 N N . PHE A 1 97 ? -3.391 -3.115 11.769 1.00 94.19 97 PHE A N 1
ATOM 726 C CA . PHE A 1 97 ? -3.391 -2.849 10.324 1.00 94.19 97 PHE A CA 1
ATOM 727 C C . PHE A 1 97 ? -3.561 -1.367 9.958 1.00 94.19 97 PHE A C 1
ATOM 729 O O . PHE A 1 97 ? -3.573 -1.027 8.779 1.00 94.19 97 PHE A O 1
ATOM 736 N N . ALA A 1 98 ? -3.699 -0.474 10.941 1.00 93.69 98 ALA A N 1
ATOM 737 C CA . ALA A 1 98 ? -3.651 0.964 10.692 1.00 93.69 98 ALA A CA 1
ATOM 738 C C . ALA A 1 98 ? -2.211 1.473 10.506 1.00 93.69 98 ALA A C 1
ATOM 740 O O . ALA A 1 98 ? -2.032 2.600 10.041 1.00 93.69 98 ALA A O 1
ATOM 741 N N . ASP A 1 99 ? -1.199 0.673 10.863 1.00 92.50 99 ASP A N 1
ATOM 742 C CA . ASP A 1 99 ? 0.201 1.046 10.689 1.00 92.50 99 ASP A CA 1
ATOM 743 C C . ASP A 1 99 ? 0.543 1.214 9.189 1.00 92.50 99 ASP A C 1
ATOM 745 O O . ASP A 1 99 ? 0.273 0.304 8.393 1.00 92.50 99 ASP A O 1
ATOM 749 N N . PRO A 1 100 ? 1.142 2.352 8.773 1.00 90.62 100 PRO A N 1
ATOM 750 C CA . PRO A 1 100 ? 1.564 2.581 7.391 1.00 90.62 100 PRO A CA 1
ATOM 751 C C . PRO A 1 100 ? 2.477 1.494 6.820 1.00 90.62 100 PRO A C 1
ATOM 753 O O . PRO A 1 100 ? 2.486 1.301 5.604 1.00 90.62 100 PRO A O 1
ATOM 756 N N . HIS A 1 101 ? 3.216 0.778 7.668 1.00 89.31 101 HIS A N 1
ATOM 757 C CA . HIS A 1 101 ? 4.093 -0.315 7.266 1.00 89.31 101 HIS A CA 1
ATOM 758 C C . HIS A 1 101 ? 3.347 -1.416 6.500 1.00 89.31 101 HIS A C 1
ATOM 760 O O . HIS A 1 101 ? 3.866 -1.927 5.511 1.00 89.31 101 HIS A O 1
ATOM 766 N N . PHE A 1 102 ? 2.109 -1.731 6.895 1.00 90.56 102 PHE A N 1
ATOM 767 C CA . PHE A 1 102 ? 1.295 -2.760 6.235 1.00 90.56 102 PHE A CA 1
ATOM 768 C C . PHE A 1 102 ? 0.586 -2.271 4.966 1.00 90.56 102 PHE A C 1
ATOM 770 O O . PHE A 1 102 ? 0.012 -3.078 4.241 1.00 90.56 102 PHE A O 1
ATOM 777 N N . ASN A 1 103 ? 0.626 -0.966 4.683 1.00 90.69 103 ASN A N 1
ATOM 778 C CA . ASN A 1 103 ? -0.021 -0.365 3.515 1.00 90.69 103 ASN A CA 1
ATOM 779 C C . ASN A 1 103 ? 0.946 -0.172 2.337 1.00 90.69 103 ASN A C 1
ATOM 781 O O . ASN A 1 103 ? 0.547 0.334 1.286 1.00 90.69 103 ASN A O 1
ATOM 785 N N . ALA A 1 104 ? 2.218 -0.541 2.506 1.00 90.62 104 ALA A N 1
ATOM 786 C CA . ALA A 1 104 ? 3.193 -0.529 1.430 1.00 90.62 104 ALA A CA 1
ATOM 787 C C . ALA A 1 104 ? 2.939 -1.705 0.477 1.00 90.62 104 ALA A C 1
ATOM 789 O O . ALA A 1 104 ? 2.895 -2.862 0.886 1.00 90.62 104 ALA A O 1
ATOM 790 N N . MET A 1 105 ? 2.779 -1.391 -0.805 1.00 87.81 105 MET A N 1
ATOM 791 C CA . MET A 1 105 ? 2.649 -2.378 -1.871 1.00 87.81 105 MET A CA 1
ATOM 792 C C . MET A 1 105 ? 3.960 -3.169 -2.002 1.00 87.81 105 MET A C 1
ATOM 794 O O . MET A 1 105 ? 5.025 -2.566 -2.132 1.00 87.81 105 MET A O 1
ATOM 798 N N . ASP A 1 106 ? 3.893 -4.501 -1.952 1.00 87.69 106 ASP A N 1
ATOM 799 C CA . ASP A 1 106 ? 5.074 -5.379 -1.906 1.00 87.69 106 ASP A CA 1
ATOM 800 C C . ASP A 1 106 ? 5.824 -5.503 -3.247 1.00 87.69 106 ASP A C 1
ATOM 802 O O . ASP A 1 106 ? 6.991 -5.898 -3.268 1.00 87.69 106 ASP A O 1
ATOM 806 N N . GLY A 1 107 ? 5.174 -5.148 -4.360 1.00 90.19 107 GLY A N 1
ATOM 807 C CA . GLY A 1 107 ? 5.745 -5.234 -5.704 1.00 90.19 107 GLY A CA 1
ATOM 808 C C . GLY A 1 107 ? 5.816 -6.651 -6.281 1.00 90.19 107 GLY A C 1
ATOM 809 O O . GLY A 1 107 ? 6.458 -6.833 -7.313 1.00 90.19 107 GLY A O 1
ATOM 810 N N . LEU A 1 108 ? 5.212 -7.657 -5.639 1.00 90.81 108 LEU A N 1
ATOM 811 C CA . LEU A 1 108 ? 5.313 -9.061 -6.066 1.00 90.81 108 LEU A CA 1
ATOM 812 C C . LEU A 1 108 ? 4.196 -9.493 -7.025 1.00 90.81 108 LEU A C 1
ATOM 814 O O . LEU A 1 108 ? 4.279 -10.565 -7.632 1.00 90.81 108 LEU A O 1
ATOM 818 N N . ASP A 1 109 ? 3.173 -8.659 -7.193 1.00 87.25 109 ASP A N 1
ATOM 819 C CA . ASP A 1 109 ? 2.091 -8.909 -8.133 1.00 87.25 109 ASP A CA 1
ATOM 820 C C . ASP A 1 109 ? 2.568 -8.773 -9.586 1.00 87.25 109 ASP A C 1
ATOM 822 O O . ASP A 1 109 ? 3.048 -7.732 -10.025 1.00 87.25 109 ASP A O 1
ATOM 826 N N . VAL A 1 110 ? 2.360 -9.832 -10.373 1.00 86.25 110 VAL A N 1
ATOM 827 C CA . VAL A 1 110 ? 2.822 -9.944 -11.772 1.00 86.25 110 VAL A CA 1
ATOM 828 C C . VAL A 1 110 ? 2.289 -8.826 -12.681 1.00 86.25 110 VAL A C 1
ATOM 830 O O . VAL A 1 110 ? 2.882 -8.557 -13.716 1.00 86.25 110 VAL A O 1
ATOM 833 N N . TYR A 1 111 ? 1.185 -8.169 -12.314 1.00 87.88 111 TYR A N 1
ATOM 834 C CA . TYR A 1 111 ? 0.523 -7.139 -13.127 1.00 87.88 111 TYR A CA 1
ATOM 835 C C . TYR A 1 111 ? 0.455 -5.771 -12.444 1.00 87.88 111 TYR A C 1
ATOM 837 O O . TYR A 1 111 ? -0.468 -4.994 -12.683 1.00 87.88 111 TYR A O 1
ATOM 845 N N . ILE A 1 112 ? 1.417 -5.493 -11.572 1.00 90.69 112 ILE A N 1
ATOM 846 C CA . ILE A 1 112 ? 1.516 -4.225 -10.850 1.00 90.69 112 ILE A CA 1
ATOM 847 C C . ILE A 1 112 ? 2.026 -3.078 -11.729 1.00 90.69 112 ILE A C 1
ATOM 849 O O . ILE A 1 112 ? 1.678 -1.917 -11.509 1.00 90.69 112 ILE A O 1
ATOM 853 N N . ASP A 1 113 ? 2.833 -3.415 -12.737 1.00 88.75 113 ASP A N 1
ATOM 854 C CA . ASP A 1 113 ? 3.471 -2.448 -13.618 1.00 88.75 113 ASP A CA 1
ATOM 855 C C . ASP A 1 113 ? 2.555 -2.000 -14.760 1.00 88.75 113 ASP A C 1
ATOM 857 O O . ASP A 1 113 ? 1.732 -2.741 -15.303 1.00 88.75 113 ASP A O 1
ATOM 861 N N . ASP A 1 114 ? 2.749 -0.750 -15.173 1.00 89.25 114 ASP A N 1
ATOM 862 C CA . ASP A 1 114 ? 2.079 -0.175 -16.331 1.00 89.25 114 ASP A CA 1
ATOM 863 C C . ASP A 1 114 ? 2.827 -0.538 -17.622 1.00 89.25 114 ASP A C 1
ATOM 865 O O . ASP A 1 114 ? 3.699 0.195 -18.095 1.00 89.25 114 ASP A O 1
ATOM 869 N N . TYR A 1 115 ? 2.448 -1.671 -18.213 1.00 87.75 115 TYR A N 1
ATOM 870 C CA . TYR A 1 115 ? 3.017 -2.181 -19.467 1.00 87.75 115 TYR A CA 1
ATOM 871 C C . TYR A 1 115 ? 2.708 -1.327 -20.704 1.00 87.75 115 TYR A C 1
ATOM 873 O O . TYR A 1 115 ? 3.208 -1.622 -21.790 1.00 87.75 115 TYR A O 1
ATOM 881 N N . THR A 1 116 ? 1.900 -0.269 -20.578 1.00 91.62 116 THR A N 1
ATOM 882 C CA . THR A 1 116 ? 1.686 0.680 -21.681 1.00 91.62 116 THR A CA 1
ATOM 883 C C . THR A 1 116 ? 2.842 1.665 -21.827 1.00 91.62 116 THR A C 1
ATOM 885 O O . THR A 1 116 ? 2.980 2.298 -22.876 1.00 91.62 116 THR A O 1
ATOM 888 N N . LYS A 1 117 ? 3.699 1.781 -20.805 1.00 90.25 117 LYS A N 1
ATOM 889 C CA . LYS A 1 117 ? 4.879 2.645 -20.830 1.00 90.25 117 LYS A CA 1
ATOM 890 C C . LYS A 1 117 ? 6.052 1.903 -21.472 1.00 90.25 117 LYS A C 1
ATOM 892 O O . LYS A 1 117 ? 6.588 0.973 -20.867 1.00 90.25 117 LYS A O 1
ATOM 897 N N . PRO A 1 118 ? 6.494 2.299 -22.679 1.00 88.69 118 PRO A N 1
ATOM 898 C CA . PRO A 1 118 ? 7.688 1.714 -23.266 1.00 88.69 118 PRO A CA 1
ATOM 899 C C . PRO A 1 118 ? 8.926 2.108 -22.454 1.00 88.69 118 PRO A C 1
ATOM 901 O O . PRO A 1 118 ? 9.011 3.209 -21.905 1.00 88.69 118 PRO A O 1
ATOM 904 N N . SER A 1 119 ? 9.919 1.219 -22.423 1.00 86.75 119 SER A N 1
ATOM 905 C CA . SER A 1 119 ? 11.234 1.542 -21.868 1.00 86.75 119 SER A CA 1
ATOM 906 C C . SER A 1 119 ? 11.877 2.693 -22.664 1.00 86.75 119 SER A C 1
ATOM 908 O O . SER A 1 119 ? 11.836 2.665 -23.901 1.00 86.75 119 SER A O 1
ATOM 910 N N . PRO A 1 120 ? 12.455 3.716 -22.003 1.00 90.56 120 PRO A N 1
ATOM 911 C CA . PRO A 1 120 ? 13.035 4.857 -22.697 1.00 90.56 120 PRO A CA 1
ATOM 912 C C . PRO A 1 120 ? 14.268 4.449 -23.513 1.00 90.56 120 PRO A C 1
ATOM 914 O O . PRO A 1 120 ? 15.194 3.810 -23.013 1.00 90.56 120 PRO A O 1
ATOM 917 N N . VAL A 1 121 ? 14.304 4.869 -24.780 1.00 92.06 121 VAL A N 1
ATOM 918 C CA . VAL A 1 121 ? 15.462 4.671 -25.659 1.00 92.06 121 VAL A CA 1
ATOM 919 C C . VAL A 1 121 ? 16.508 5.743 -25.359 1.00 92.06 121 VAL A C 1
ATOM 921 O O . VAL A 1 121 ? 16.227 6.933 -25.476 1.00 92.06 121 VAL A O 1
ATOM 924 N N . THR A 1 122 ? 17.722 5.335 -24.983 1.00 96.00 122 THR A N 1
ATOM 925 C CA . THR A 1 122 ? 18.836 6.271 -24.763 1.00 96.00 122 THR A CA 1
ATOM 926 C C . THR A 1 122 ? 19.368 6.818 -26.088 1.00 96.00 122 THR A C 1
ATOM 928 O O . THR A 1 122 ? 19.292 6.146 -27.117 1.00 96.00 122 THR A O 1
ATOM 931 N N . GLU A 1 123 ? 19.970 8.011 -26.079 1.00 95.88 123 GLU A N 1
ATOM 932 C CA . GLU A 1 123 ? 20.559 8.613 -27.288 1.00 95.88 123 GLU A CA 1
ATOM 933 C C . GLU A 1 123 ? 21.614 7.707 -27.938 1.00 95.88 123 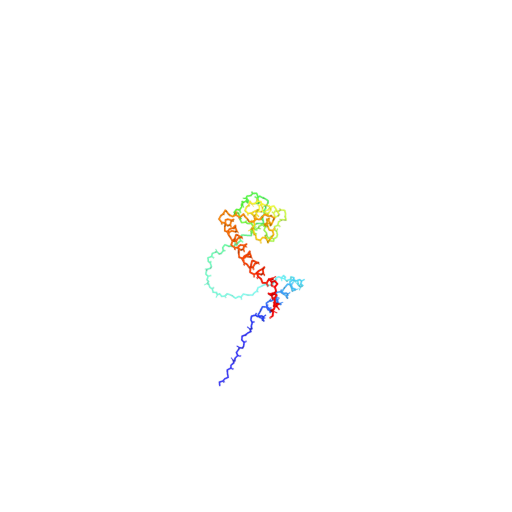GLU A C 1
ATOM 935 O O . GLU A 1 123 ? 21.635 7.545 -29.156 1.00 95.88 123 GLU A O 1
ATOM 940 N N . ALA A 1 124 ? 22.443 7.044 -27.126 1.00 96.69 124 ALA A N 1
ATOM 941 C CA . ALA A 1 124 ? 23.441 6.093 -27.609 1.00 96.69 124 ALA A CA 1
ATOM 942 C C . ALA A 1 124 ? 22.801 4.864 -28.283 1.00 96.69 124 ALA A C 1
ATOM 944 O O . ALA A 1 124 ? 23.278 4.408 -29.327 1.00 96.69 124 ALA A O 1
ATOM 945 N N . MET A 1 125 ? 21.704 4.341 -27.722 1.00 96.94 125 MET A N 1
ATOM 946 C CA . MET A 1 125 ? 20.955 3.242 -28.334 1.00 96.94 125 MET A CA 1
ATOM 947 C C . MET A 1 125 ? 20.293 3.697 -29.636 1.00 96.94 125 MET A C 1
ATOM 949 O O . MET A 1 125 ? 20.376 2.990 -30.637 1.00 96.94 125 MET A O 1
ATOM 953 N N . LEU A 1 126 ? 19.722 4.904 -29.667 1.00 96.50 126 LEU A N 1
ATOM 954 C CA . LEU A 1 126 ? 19.132 5.480 -30.874 1.00 96.50 126 LEU A CA 1
ATOM 955 C C . LEU A 1 126 ? 20.173 5.664 -31.987 1.00 96.50 126 LEU A C 1
ATOM 957 O O . LEU A 1 126 ? 19.926 5.257 -33.121 1.00 96.50 126 LEU A O 1
ATOM 961 N N . ALA A 1 127 ? 21.347 6.213 -31.669 1.00 97.12 127 ALA A N 1
ATOM 962 C CA . ALA A 1 127 ? 22.446 6.369 -32.619 1.00 97.12 127 ALA A CA 1
ATOM 963 C C . ALA A 1 127 ? 22.927 5.012 -33.157 1.00 97.12 127 ALA A C 1
ATOM 965 O O . ALA A 1 127 ? 23.130 4.853 -34.361 1.00 97.12 127 ALA A O 1
ATOM 966 N N . SER A 1 128 ? 23.034 4.006 -32.284 1.00 97.38 128 SER A N 1
ATOM 967 C CA . SER A 1 128 ? 23.402 2.639 -32.676 1.00 97.38 128 SER A CA 1
ATOM 968 C C . SER A 1 128 ? 22.367 2.018 -33.620 1.00 97.38 128 SER A C 1
ATOM 970 O O . SER A 1 128 ? 22.740 1.406 -34.621 1.00 97.38 128 SER A O 1
ATOM 972 N N . LEU A 1 129 ? 21.071 2.220 -33.357 1.00 96.88 129 LEU A N 1
ATOM 973 C CA . LEU A 1 129 ? 19.982 1.764 -34.229 1.00 96.88 129 LEU A CA 1
ATOM 974 C C . LEU A 1 129 ? 19.996 2.476 -35.587 1.00 96.88 129 LEU A C 1
ATOM 976 O O . LEU A 1 129 ? 19.802 1.835 -36.619 1.00 96.88 129 LEU A O 1
ATOM 980 N N . GLN A 1 130 ? 20.253 3.785 -35.609 1.00 97.19 130 GLN A N 1
ATOM 981 C CA . GLN A 1 130 ? 20.380 4.553 -36.850 1.00 97.19 130 GLN A CA 1
ATOM 982 C C . GLN A 1 130 ? 21.577 4.081 -37.679 1.00 97.19 130 G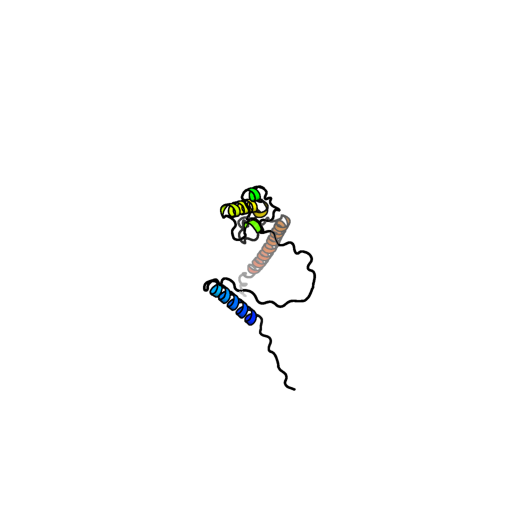LN A C 1
ATOM 984 O O . GLN A 1 130 ? 21.440 3.882 -38.886 1.00 97.19 130 GLN A O 1
ATOM 989 N N . HIS A 1 131 ? 22.720 3.840 -37.037 1.00 97.06 131 HIS A N 1
ATOM 990 C CA . HIS A 1 131 ? 23.900 3.293 -37.695 1.00 97.06 131 HIS A CA 1
ATOM 991 C C . HIS A 1 131 ? 23.635 1.889 -38.257 1.00 97.06 131 HIS A C 1
ATOM 993 O O . HIS A 1 131 ? 23.893 1.635 -39.432 1.00 97.06 131 HIS A O 1
ATOM 999 N N . ALA A 1 132 ? 23.051 0.988 -37.460 1.00 97.38 132 ALA A N 1
ATOM 1000 C CA . ALA A 1 132 ? 22.694 -0.358 -37.907 1.00 97.38 132 ALA A CA 1
ATOM 1001 C C . ALA A 1 132 ? 21.729 -0.326 -39.103 1.00 97.38 132 ALA A C 1
ATOM 1003 O O . ALA A 1 132 ? 21.939 -1.048 -40.077 1.00 97.38 132 ALA A O 1
ATOM 1004 N N . LYS A 1 133 ? 20.725 0.561 -39.076 1.00 97.12 133 LYS A N 1
ATOM 1005 C CA . LYS A 1 133 ? 19.797 0.774 -40.196 1.00 97.12 133 LYS A CA 1
ATOM 1006 C C . LYS A 1 133 ? 20.525 1.213 -41.470 1.00 97.12 133 LYS A C 1
ATOM 1008 O O . LYS A 1 133 ? 20.224 0.702 -42.541 1.00 97.12 133 LYS A O 1
ATOM 1013 N N . GLN A 1 134 ? 21.479 2.139 -41.370 1.00 96.62 134 GLN A N 1
ATOM 1014 C CA . GLN A 1 134 ? 22.256 2.599 -42.527 1.00 96.62 134 GLN A CA 1
ATOM 1015 C C . GLN A 1 134 ? 23.115 1.482 -43.126 1.00 96.62 134 GLN A C 1
ATOM 1017 O O . GLN A 1 134 ? 23.131 1.311 -44.344 1.00 96.62 134 GLN A O 1
ATOM 1022 N N . VAL A 1 135 ? 23.804 0.709 -42.282 1.00 97.00 135 VAL A N 1
ATOM 1023 C CA . VAL A 1 135 ? 24.626 -0.427 -42.727 1.00 97.00 135 VAL A CA 1
ATOM 1024 C C . VAL A 1 135 ? 23.760 -1.491 -43.395 1.00 97.00 135 VAL A C 1
ATOM 1026 O O . VAL A 1 135 ? 24.114 -1.974 -44.468 1.00 97.00 135 VAL A O 1
ATOM 1029 N N . PHE A 1 136 ? 22.620 -1.825 -42.788 1.00 97.06 136 PHE A N 1
ATOM 1030 C CA . PHE A 1 136 ? 21.690 -2.806 -43.334 1.00 97.06 136 PHE A CA 1
ATOM 1031 C C . PHE A 1 136 ? 21.138 -2.368 -44.692 1.00 97.06 136 PHE A C 1
ATOM 1033 O O . PHE A 1 136 ? 21.230 -3.128 -45.648 1.00 97.06 136 PHE A O 1
ATOM 1040 N N . ASN A 1 137 ? 20.649 -1.129 -44.805 1.00 95.88 137 ASN A N 1
ATOM 1041 C CA . ASN A 1 137 ? 20.131 -0.605 -46.070 1.00 95.88 137 ASN A CA 1
ATOM 1042 C C . ASN A 1 137 ? 21.196 -0.635 -47.169 1.00 95.88 137 ASN A C 1
ATOM 1044 O O . ASN A 1 137 ? 20.930 -1.123 -48.255 1.00 95.88 137 ASN A O 1
ATOM 1048 N N . ARG A 1 138 ? 22.431 -0.223 -46.861 1.00 93.56 138 ARG A N 1
ATOM 1049 C CA . ARG A 1 138 ? 23.534 -0.289 -47.826 1.00 93.56 138 ARG A CA 1
ATOM 1050 C C . ARG A 1 138 ? 23.812 -1.717 -48.302 1.00 93.56 138 ARG A C 1
ATOM 1052 O O . ARG A 1 138 ? 24.169 -1.912 -49.458 1.00 93.56 138 ARG A O 1
ATOM 1059 N N . ALA A 1 139 ? 23.726 -2.696 -47.405 1.00 92.31 139 ALA A N 1
ATOM 1060 C CA . ALA A 1 139 ? 23.923 -4.095 -47.764 1.00 92.31 139 ALA A CA 1
ATOM 1061 C C . ALA A 1 139 ? 22.794 -4.611 -48.667 1.00 92.31 139 ALA A C 1
ATOM 1063 O O . ALA A 1 139 ? 23.085 -5.320 -49.623 1.00 92.31 139 ALA A O 1
ATOM 1064 N N . VAL A 1 140 ? 21.543 -4.225 -48.393 1.00 93.12 140 VAL A N 1
ATOM 1065 C CA . VAL A 1 140 ? 20.385 -4.545 -49.246 1.00 93.12 140 VAL A CA 1
ATOM 1066 C C . VAL A 1 140 ? 20.547 -3.914 -50.629 1.00 93.12 140 VAL A C 1
ATOM 1068 O O . VAL A 1 140 ? 20.538 -4.640 -51.616 1.00 93.12 140 VAL A O 1
ATOM 1071 N N . ASP A 1 141 ? 20.845 -2.614 -50.700 1.00 91.88 141 ASP A N 1
ATOM 1072 C CA . ASP A 1 141 ? 21.051 -1.900 -51.968 1.00 91.88 141 ASP A CA 1
ATOM 1073 C C . ASP A 1 141 ? 22.168 -2.542 -52.815 1.00 91.88 141 ASP A C 1
ATOM 1075 O O . ASP A 1 141 ? 22.097 -2.596 -54.040 1.00 91.88 141 ASP A O 1
ATOM 1079 N N . ALA A 1 142 ? 23.227 -3.037 -52.164 1.00 88.50 142 ALA A N 1
ATOM 1080 C CA . ALA A 1 142 ? 24.328 -3.713 -52.842 1.00 88.50 142 ALA A CA 1
ATOM 1081 C C . ALA A 1 142 ? 23.944 -5.096 -53.389 1.00 88.50 142 ALA A C 1
ATOM 1083 O O . ALA A 1 142 ? 24.532 -5.519 -54.379 1.00 88.50 142 ALA A O 1
ATOM 1084 N N . VAL A 1 143 ? 23.006 -5.804 -52.755 1.00 86.88 143 VAL A N 1
ATOM 1085 C CA . VAL A 1 143 ? 22.482 -7.084 -53.257 1.00 86.88 143 VAL A CA 1
ATOM 1086 C C . VAL A 1 143 ? 21.550 -6.842 -54.439 1.00 86.88 143 VAL A C 1
ATOM 1088 O O . VAL A 1 143 ? 21.726 -7.487 -55.469 1.00 86.88 143 VAL A O 1
ATOM 1091 N N . ASP A 1 144 ? 20.640 -5.874 -54.331 1.00 85.25 144 ASP A N 1
ATOM 1092 C CA . ASP A 1 144 ? 19.701 -5.534 -55.407 1.00 85.25 144 ASP A CA 1
ATOM 1093 C C . ASP A 1 144 ? 20.452 -5.081 -56.674 1.00 85.25 144 ASP A C 1
ATOM 1095 O O . ASP A 1 144 ? 20.173 -5.540 -57.778 1.00 85.25 144 ASP A O 1
ATOM 1099 N N . ALA A 1 145 ? 21.515 -4.283 -56.516 1.00 80.94 145 ALA A N 1
ATOM 1100 C CA . ALA A 1 145 ? 22.359 -3.859 -57.635 1.00 80.94 145 ALA A CA 1
ATOM 1101 C C . ALA A 1 145 ? 23.118 -5.008 -58.334 1.00 80.94 145 ALA A C 1
ATOM 1103 O O . ALA A 1 145 ? 23.564 -4.842 -59.471 1.00 80.94 145 ALA A O 1
ATOM 1104 N N . LEU A 1 146 ? 23.317 -6.152 -57.668 1.00 79.00 146 LEU A N 1
ATOM 1105 C CA . LEU A 1 146 ? 23.918 -7.346 -58.276 1.00 79.00 146 LEU A CA 1
ATOM 1106 C C . LEU A 1 146 ? 22.884 -8.196 -59.028 1.00 79.00 146 LEU A C 1
ATOM 1108 O O . LEU A 1 146 ? 23.269 -8.893 -59.967 1.00 79.00 146 LEU A O 1
ATOM 1112 N N . ASP A 1 147 ? 21.612 -8.131 -58.633 1.00 73.25 147 ASP A N 1
ATOM 1113 C CA . ASP A 1 147 ? 20.492 -8.827 -59.281 1.00 73.25 147 ASP A CA 1
ATOM 1114 C C . ASP A 1 147 ? 20.099 -8.129 -60.596 1.00 73.25 147 ASP A C 1
ATOM 1116 O O . ASP A 1 147 ? 20.044 -8.764 -61.650 1.00 73.25 147 ASP A O 1
ATOM 1120 N N . ASP A 1 148 ? 20.006 -6.794 -60.581 1.00 64.50 148 ASP A N 1
ATOM 1121 C CA . ASP A 1 148 ? 19.698 -5.968 -61.765 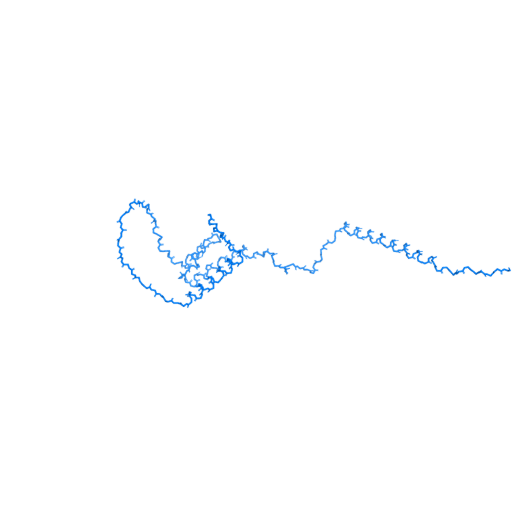1.00 64.50 148 ASP A CA 1
ATOM 1122 C C . ASP A 1 148 ? 20.751 -6.082 -62.892 1.00 64.50 148 ASP A C 1
ATOM 1124 O O . ASP A 1 148 ? 20.484 -5.784 -64.057 1.00 64.50 148 ASP A O 1
ATOM 1128 N N . GLY A 1 149 ? 21.975 -6.514 -62.568 1.00 60.31 149 GLY A N 1
ATOM 1129 C CA . GLY A 1 149 ? 23.069 -6.684 -63.527 1.00 60.31 149 GLY A CA 1
ATOM 1130 C C . GLY A 1 149 ? 23.023 -7.981 -64.347 1.00 60.31 149 GLY A C 1
ATOM 1131 O O . GLY A 1 149 ? 23.829 -8.124 -65.271 1.00 60.31 149 GLY A O 1
ATOM 1132 N N . GLN A 1 150 ? 22.133 -8.929 -64.025 1.00 57.00 150 GLN A N 1
ATOM 1133 C CA . GLN A 1 150 ? 22.046 -10.230 -64.709 1.00 57.00 150 GLN A CA 1
ATOM 1134 C C . GLN A 1 150 ? 20.961 -10.318 -65.797 1.00 57.00 150 GLN A C 1
ATOM 1136 O O . GLN A 1 150 ? 20.926 -11.319 -66.509 1.00 57.00 150 GLN A O 1
ATOM 1141 N N . ASP A 1 151 ? 20.143 -9.277 -65.997 1.00 59.03 151 ASP A N 1
ATOM 1142 C CA . ASP A 1 151 ? 19.044 -9.266 -66.986 1.00 59.03 151 ASP A CA 1
ATOM 1143 C C . ASP A 1 151 ? 19.413 -8.574 -68.321 1.00 59.03 151 ASP A C 1
ATOM 1145 O O . ASP A 1 151 ? 18.568 -8.059 -69.056 1.00 59.03 151 ASP A O 1
ATOM 1149 N N . ALA A 1 152 ? 20.708 -8.528 -68.660 1.00 62.09 152 ALA A N 1
ATOM 1150 C CA . ALA A 1 152 ? 21.142 -8.043 -69.969 1.00 62.09 152 ALA A CA 1
ATOM 1151 C C . ALA A 1 152 ? 20.688 -9.031 -71.068 1.00 62.09 152 ALA A C 1
ATOM 1153 O O . ALA A 1 152 ? 21.030 -10.215 -70.985 1.00 62.09 152 ALA A O 1
ATOM 1154 N N . PRO A 1 153 ? 19.953 -8.587 -72.113 1.00 66.06 153 PRO A N 1
ATOM 1155 C CA . PRO A 1 153 ? 19.516 -9.481 -73.182 1.00 66.06 153 PRO A CA 1
ATOM 1156 C C . PRO A 1 153 ? 20.736 -10.121 -73.866 1.00 66.06 153 PRO A C 1
ATOM 1158 O O . PRO A 1 153 ? 21.758 -9.444 -74.033 1.00 66.06 153 PRO A O 1
ATOM 1161 N N . PRO A 1 154 ? 20.662 -11.413 -74.249 1.00 69.19 154 PRO A N 1
ATOM 1162 C CA . PRO A 1 154 ? 21.801 -12.122 -74.818 1.00 69.19 154 PRO A CA 1
ATOM 1163 C C . PRO A 1 154 ? 22.316 -11.393 -76.068 1.00 69.19 154 PRO A C 1
ATOM 1165 O O . PRO A 1 154 ? 21.506 -10.842 -76.822 1.00 69.19 154 PRO A O 1
ATOM 1168 N N . PRO A 1 155 ? 23.643 -11.367 -76.300 1.00 65.69 155 PRO A N 1
ATOM 1169 C CA . PRO A 1 155 ? 24.198 -10.712 -77.474 1.00 65.69 155 PRO A CA 1
ATOM 1170 C C . PRO A 1 155 ? 23.637 -11.364 -78.742 1.00 65.69 155 PRO A C 1
ATOM 1172 O O . PRO A 1 155 ? 23.611 -12.587 -78.864 1.00 65.69 155 PRO A O 1
ATOM 1175 N N . ASP A 1 156 ? 23.169 -10.524 -79.664 1.00 63.88 156 ASP A N 1
ATOM 1176 C CA . ASP A 1 156 ? 22.642 -10.914 -80.971 1.00 63.88 156 ASP A CA 1
ATOM 1177 C C . ASP A 1 156 ? 23.758 -11.574 -81.799 1.00 63.88 156 ASP A C 1
ATOM 1179 O O . ASP A 1 156 ? 24.592 -10.901 -82.410 1.00 63.88 156 ASP A O 1
ATOM 1183 N N . GLU A 1 157 ? 23.812 -12.909 -81.773 1.00 57.12 157 GLU A N 1
ATOM 1184 C CA . GLU A 1 157 ? 24.650 -13.720 -82.658 1.00 57.12 157 GLU A CA 1
ATOM 1185 C C . GLU A 1 157 ? 24.064 -13.730 -84.078 1.00 57.12 157 GLU A C 1
ATOM 1187 O O . GLU A 1 157 ? 23.605 -14.750 -84.591 1.00 57.12 157 GLU A O 1
ATOM 1192 N N . SER A 1 158 ? 24.113 -12.581 -84.745 1.00 61.59 158 SER A N 1
ATOM 1193 C CA . SER A 1 158 ? 23.932 -12.483 -86.192 1.00 61.59 158 SER A CA 1
ATOM 1194 C C . SER A 1 158 ? 25.306 -12.314 -86.847 1.00 61.59 158 SER A C 1
ATOM 1196 O O . SER A 1 158 ? 25.777 -11.206 -87.100 1.00 61.59 158 SER A O 1
ATOM 1198 N N . ASN A 1 159 ? 25.981 -13.446 -87.070 1.00 48.84 159 ASN A N 1
ATOM 1199 C CA . ASN A 1 159 ? 27.229 -13.537 -87.831 1.00 48.84 159 ASN A CA 1
ATOM 1200 C C . ASN A 1 159 ? 26.947 -13.439 -89.352 1.00 48.84 159 ASN A C 1
ATOM 1202 O O . ASN A 1 159 ? 26.010 -14.099 -89.808 1.00 48.84 159 ASN A O 1
ATOM 1206 N N . PRO A 1 160 ? 27.726 -12.670 -90.142 1.00 62.59 160 PRO A N 1
ATOM 1207 C CA . PRO A 1 160 ? 27.649 -12.695 -91.605 1.00 62.59 160 PRO A CA 1
ATOM 1208 C C . PRO A 1 160 ? 28.216 -13.981 -92.229 1.00 62.59 160 PRO A C 1
ATOM 1210 O O . PRO A 1 160 ? 29.117 -14.614 -91.624 1.00 62.59 160 PRO A O 1
#

Secondary structure (DSSP, 8-state):
-------PPPHHHHHHHHHHHHHHHHHHHSS----------------------------PPP-HHHHHH--TTS--GGGGSTT--HHHHHHHHHHHTTSGGGGS--S--TT-S-TTSPPPPPHHHHHHHHHHHHHHHHHHHHHHHHHGGG-PPPP-----

Sequence (160 aa):
MTEHVVAHEGFLRRWARMKSRNIETESRTAVAPSPEPVAPAAAEPSAIVPAPVATPEPERLPTMDDVAQLTGDSDFSAFVARGVDAAVRRTALKKLFADPHFNAMDGLDVYIDDYTKPSPVTEAMLASLQHAKQVFNRAVDAVDALDDGQDAPPPDESNP

pLDDT: mean 77.63, std 20.57, range [34.94, 97.81]

Radius of gyration: 40.87 Å; Cα contacts (8 Å, |Δi|>4): 35; chains: 1; bounding box: 44×73×137 Å

Mean predicted aligned error: 19.66 Å

Solvent-accessible surface area (backbone atoms only — not comparable to full-atom values): 10864 Å² total; per-residue (Å²): 137,84,83,81,82,79,81,77,80,56,72,69,60,54,51,51,52,52,53,52,52,52,54,51,52,57,55,50,71,74,62,80,83,90,78,84,88,87,84,88,85,92,84,84,88,79,96,69,87,71,73,83,71,75,71,78,68,79,76,73,73,64,45,66,69,58,48,70,70,59,56,88,90,50,88,60,68,70,47,72,43,90,88,42,49,70,68,41,31,52,51,42,51,55,56,59,68,62,37,70,79,75,70,59,82,86,79,77,58,94,77,73,68,70,82,86,62,75,82,83,80,49,70,70,56,50,51,49,51,53,50,53,50,52,55,49,52,54,53,50,54,56,50,53,60,58,57,70,67,70,73,67,78,78,81,82,85,79,79,133

Foldseek 3Di:
DDDDDDDDDDPVVVVVVVVVVVVVVVVVVVDDDDDDDDDDDDDDDDDDDDDPPPPPDPPPQDDVVNLVPDDLPDDCPSLPDPPHDPVSNVSNVVRNCVDVVNVDDPPPDPPPDDPVDDDDQDPVNVVVVVVVVVVVVVVVVVVVVVVVVPPDPDPPPPDD